Protein AF-A0A0G0M719-F1 (afdb_monomer_lite)

pLDDT: mean 84.38, std 12.13, range [46.16, 95.88]

Structure (mmCIF, N/CA/C/O backbone):
data_AF-A0A0G0M719-F1
#
_entry.id   AF-A0A0G0M719-F1
#
loop_
_atom_site.group_PDB
_atom_site.id
_atom_site.type_symbol
_atom_site.label_atom_id
_atom_site.label_alt_id
_atom_site.label_comp_id
_atom_site.label_asym_id
_atom_site.label_entity_id
_atom_site.label_seq_id
_atom_site.pdbx_PDB_ins_code
_atom_site.Cartn_x
_atom_site.Cartn_y
_atom_site.Cartn_z
_atom_site.occupancy
_atom_site.B_iso_or_equiv
_atom_site.auth_seq_id
_atom_site.auth_comp_id
_atom_site.auth_asym_id
_atom_site.auth_atom_id
_atom_site.pdbx_PDB_model_num
ATOM 1 N N . MET A 1 1 ? 8.840 26.240 80.094 1.00 48.44 1 MET A N 1
ATOM 2 C CA . MET A 1 1 ? 9.459 25.504 78.971 1.00 48.44 1 MET A CA 1
ATOM 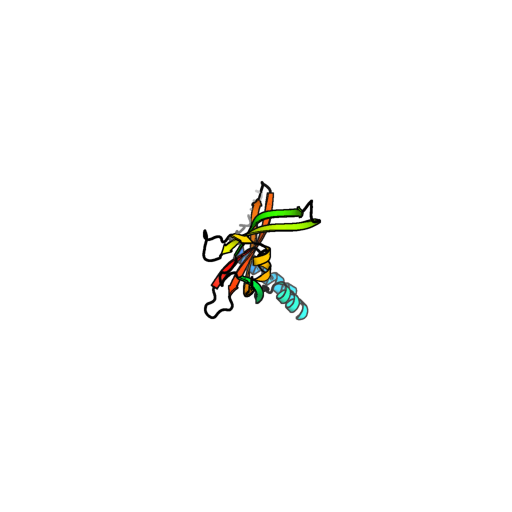3 C C . MET A 1 1 ? 8.501 25.608 77.794 1.00 48.44 1 MET A C 1
ATOM 5 O O . MET A 1 1 ? 7.319 25.432 78.047 1.00 48.44 1 MET A O 1
ATOM 9 N N . PRO A 1 2 ? 8.947 26.004 76.592 1.00 46.31 2 PRO A N 1
ATOM 10 C CA . PRO A 1 2 ? 8.056 26.205 75.451 1.00 46.31 2 PRO A CA 1
ATOM 11 C C . PRO A 1 2 ? 7.679 24.865 74.805 1.00 46.31 2 PRO A C 1
ATOM 13 O O . PRO A 1 2 ? 8.544 24.011 74.598 1.00 46.31 2 PRO A O 1
ATOM 16 N N . ASP A 1 3 ? 6.395 24.702 74.497 1.00 46.16 3 ASP A N 1
ATOM 17 C CA . ASP A 1 3 ? 5.857 23.537 73.799 1.00 46.16 3 ASP A CA 1
ATOM 18 C C . ASP A 1 3 ? 6.398 23.469 72.364 1.00 46.16 3 ASP A C 1
ATOM 20 O O . ASP A 1 3 ? 6.324 24.427 71.592 1.00 46.16 3 ASP A O 1
ATOM 24 N N . LYS A 1 4 ? 6.973 22.316 72.010 1.00 51.81 4 LYS A N 1
ATOM 25 C CA . LYS A 1 4 ? 7.427 22.004 70.652 1.00 51.81 4 LYS A CA 1
ATOM 26 C C . LYS A 1 4 ? 6.211 21.763 69.758 1.00 51.81 4 LYS A C 1
ATOM 28 O O . LYS A 1 4 ? 5.503 20.775 69.930 1.00 51.81 4 LYS A O 1
ATOM 33 N N . ILE A 1 5 ? 6.016 22.633 68.771 1.00 57.34 5 ILE A N 1
ATOM 34 C CA . ILE A 1 5 ? 5.105 22.402 67.647 1.00 57.34 5 ILE A CA 1
ATOM 35 C C . ILE A 1 5 ? 5.724 21.294 66.786 1.00 57.34 5 ILE A C 1
ATOM 37 O O . ILE A 1 5 ? 6.824 21.452 66.261 1.00 57.34 5 ILE A O 1
ATOM 41 N N . VAL A 1 6 ? 5.042 20.155 66.687 1.00 54.25 6 VAL A N 1
ATOM 42 C CA . VAL A 1 6 ? 5.416 19.061 65.785 1.00 54.25 6 VAL A CA 1
ATOM 43 C C . VAL A 1 6 ? 4.770 19.347 64.429 1.00 54.25 6 VAL A C 1
ATOM 45 O O . VAL A 1 6 ? 3.549 19.278 64.299 1.00 54.25 6 VAL A O 1
ATOM 48 N N . GLU A 1 7 ? 5.582 19.701 63.430 1.00 58.38 7 GLU A N 1
ATOM 49 C CA . GLU A 1 7 ? 5.158 19.776 62.028 1.00 58.38 7 GLU A CA 1
ATOM 50 C C . GLU A 1 7 ? 4.730 18.385 61.553 1.00 58.38 7 GLU A C 1
ATOM 52 O O . GLU A 1 7 ? 5.521 17.441 61.512 1.00 58.38 7 GLU A O 1
ATOM 57 N N . LYS A 1 8 ? 3.447 18.257 61.218 1.00 49.56 8 LYS A N 1
ATOM 58 C CA . LYS A 1 8 ? 2.862 17.042 60.665 1.00 49.56 8 LYS A CA 1
ATOM 59 C C . LYS A 1 8 ? 3.277 16.953 59.197 1.00 49.56 8 LYS A C 1
ATOM 61 O O . LYS A 1 8 ? 2.744 17.671 58.359 1.00 49.56 8 LYS A O 1
ATOM 66 N N . THR A 1 9 ? 4.268 16.122 58.902 1.00 56.16 9 THR A N 1
ATOM 67 C CA . THR A 1 9 ? 4.708 15.848 57.532 1.00 56.16 9 THR A CA 1
ATOM 68 C C . THR A 1 9 ? 3.588 15.087 56.819 1.00 56.16 9 THR A C 1
ATOM 70 O O . THR A 1 9 ? 3.215 13.997 57.247 1.00 56.16 9 THR A O 1
ATOM 73 N N . GLU A 1 10 ? 2.992 15.682 55.785 1.00 58.91 10 GLU A N 1
ATOM 74 C CA . GLU A 1 10 ? 2.005 15.005 54.940 1.00 58.91 10 GLU A CA 1
ATOM 75 C C . GLU A 1 10 ? 2.719 13.908 54.141 1.00 58.91 10 GLU A C 1
ATOM 77 O O . GLU A 1 10 ? 3.524 14.185 53.251 1.00 58.91 10 GLU A O 1
ATOM 82 N N . GLU A 1 11 ? 2.464 12.650 54.495 1.00 58.50 11 GLU A N 1
ATOM 83 C CA . GLU A 1 11 ? 2.908 11.493 53.725 1.00 58.50 11 GLU A CA 1
ATOM 84 C C . GLU A 1 11 ? 2.224 11.534 52.350 1.00 58.50 11 GLU A C 1
ATOM 86 O O . GLU A 1 11 ? 1.028 11.281 52.217 1.00 58.50 11 GLU A O 1
ATOM 91 N N . GLN A 1 12 ? 2.973 11.909 51.312 1.00 61.12 12 GLN A N 1
ATOM 92 C CA . GLN A 1 12 ? 2.484 11.868 49.938 1.00 61.12 12 GLN A CA 1
ATOM 93 C C . GLN A 1 12 ? 2.490 10.416 49.447 1.00 61.12 12 GLN A C 1
ATOM 95 O O . GLN A 1 12 ? 3.520 9.885 49.023 1.00 61.12 12 GLN A O 1
ATOM 100 N N . GLU A 1 13 ? 1.330 9.763 49.509 1.00 63.84 13 GLU A N 1
ATOM 101 C CA . GLU A 1 13 ? 1.111 8.455 48.892 1.00 63.84 13 GLU A CA 1
ATOM 102 C C . GLU A 1 13 ? 1.177 8.573 47.361 1.00 63.84 13 GLU A C 1
ATOM 104 O O . GLU A 1 13 ? 0.238 9.009 46.694 1.00 63.84 13 GLU A O 1
ATOM 109 N N . ASN A 1 14 ? 2.305 8.164 46.779 1.00 70.62 14 ASN A N 1
ATOM 110 C CA . ASN A 1 14 ? 2.472 8.105 45.330 1.00 70.62 14 ASN A CA 1
ATOM 111 C C . ASN A 1 14 ? 1.999 6.747 44.796 1.00 70.62 14 ASN A C 1
ATOM 113 O O . ASN A 1 14 ? 2.662 5.724 44.973 1.00 70.62 14 ASN A O 1
ATOM 117 N N . ILE A 1 15 ? 0.865 6.737 44.093 1.00 73.12 15 ILE A N 1
ATOM 118 C CA . ILE A 1 15 ? 0.350 5.539 43.420 1.00 73.12 15 ILE A CA 1
ATOM 119 C C . ILE A 1 15 ? 0.926 5.477 42.005 1.00 73.12 15 ILE A C 1
ATOM 121 O O . ILE A 1 15 ? 0.689 6.354 41.174 1.00 73.12 15 ILE A O 1
ATOM 125 N N . THR A 1 16 ? 1.664 4.408 41.703 1.00 78.25 16 THR A N 1
ATOM 126 C CA . THR A 1 16 ? 2.190 4.181 40.352 1.00 78.25 16 THR A CA 1
ATOM 127 C C . THR A 1 16 ? 1.119 3.513 39.492 1.00 78.25 16 THR A C 1
ATOM 129 O O . THR A 1 16 ? 0.717 2.380 39.748 1.00 78.25 16 THR A O 1
ATOM 132 N N . ILE A 1 17 ? 0.661 4.206 38.452 1.00 83.25 17 ILE A N 1
ATOM 133 C CA . ILE A 1 17 ? -0.323 3.701 37.487 1.00 83.25 17 ILE A CA 1
ATOM 134 C C . ILE A 1 17 ? 0.275 3.631 36.084 1.00 83.25 17 ILE A C 1
ATOM 136 O O . ILE A 1 17 ? 1.113 4.444 35.699 1.00 83.25 17 ILE A O 1
ATOM 140 N N . SER A 1 18 ? -0.175 2.655 35.290 1.00 85.62 18 SER A N 1
ATOM 141 C CA . SER A 1 18 ? 0.220 2.578 33.880 1.00 85.62 18 SER A CA 1
ATOM 142 C C . SER A 1 18 ? -0.324 3.781 33.106 1.00 85.62 18 SER A C 1
ATOM 144 O O . SER A 1 18 ? -1.483 4.166 33.278 1.00 85.62 18 SER A O 1
ATOM 146 N N . LYS A 1 19 ? 0.482 4.335 32.194 1.00 82.00 19 LYS A N 1
ATOM 147 C CA . LYS A 1 19 ? 0.079 5.456 31.329 1.00 82.00 19 LYS A CA 1
ATOM 148 C C . LYS A 1 19 ? -1.237 5.175 30.595 1.00 82.00 19 LYS A C 1
ATOM 150 O O . LYS A 1 19 ? -2.138 5.997 30.594 1.00 82.00 19 LYS A O 1
ATOM 155 N N . THR A 1 20 ? -1.411 3.953 30.096 1.00 79.12 20 THR A N 1
ATOM 156 C CA . THR A 1 20 ? -2.653 3.519 29.441 1.00 79.12 20 THR A CA 1
ATOM 157 C C . THR A 1 20 ? -3.878 3.537 30.354 1.00 79.12 20 THR A C 1
ATOM 159 O O . THR A 1 20 ? -4.993 3.734 29.874 1.00 79.12 20 THR A O 1
ATOM 162 N N . AL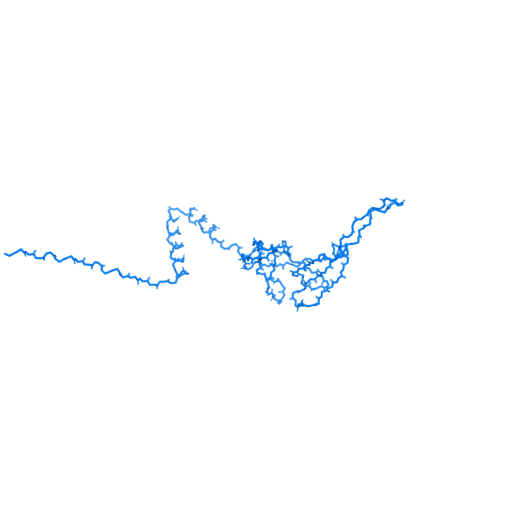A A 1 21 ? -3.709 3.271 31.653 1.00 81.19 21 ALA A N 1
ATOM 163 C CA . ALA A 1 21 ? -4.803 3.355 32.614 1.00 81.19 21 ALA A CA 1
ATOM 164 C C . ALA A 1 21 ? -5.135 4.817 32.926 1.00 81.19 21 ALA A C 1
ATOM 166 O O . ALA A 1 21 ? -6.314 5.165 32.958 1.00 81.19 21 ALA A O 1
ATOM 167 N N . LEU A 1 22 ? -4.114 5.666 33.069 1.00 85.81 22 LEU A N 1
ATOM 168 C CA . LEU A 1 22 ? -4.281 7.106 33.244 1.00 85.81 22 LEU A CA 1
ATOM 169 C C . LEU A 1 22 ? -5.003 7.740 32.047 1.00 85.81 22 LEU A C 1
ATOM 171 O O . LEU A 1 22 ? -6.019 8.399 32.239 1.00 85.81 22 LEU A O 1
ATOM 175 N N . ASP A 1 23 ? -4.569 7.452 30.819 1.00 82.50 23 ASP A N 1
ATOM 176 C CA . ASP A 1 23 ? -5.194 7.965 29.592 1.00 82.50 23 ASP A CA 1
ATOM 177 C C . ASP A 1 23 ? -6.676 7.557 29.499 1.00 82.50 23 ASP A C 1
ATOM 179 O O . ASP A 1 23 ? -7.532 8.344 29.100 1.00 82.50 23 ASP A O 1
ATOM 183 N N . LYS A 1 24 ? -7.019 6.331 29.925 1.00 85.12 24 LYS A N 1
ATOM 184 C CA . LYS A 1 24 ? -8.418 5.871 29.991 1.00 85.12 24 LYS A CA 1
ATOM 185 C C . LYS A 1 24 ? -9.239 6.622 31.037 1.00 85.12 24 LYS A C 1
ATOM 187 O O . LYS A 1 24 ? -10.435 6.811 30.827 1.00 85.12 24 LYS A O 1
ATOM 192 N N . ILE A 1 25 ? -8.642 6.971 32.175 1.00 85.88 25 ILE A N 1
ATOM 193 C CA . ILE A 1 25 ? -9.314 7.731 33.234 1.00 85.88 25 ILE A CA 1
ATOM 194 C C . ILE A 1 25 ? -9.554 9.164 32.758 1.00 85.88 25 ILE A C 1
ATOM 196 O O . ILE A 1 25 ? -10.684 9.636 32.849 1.00 85.88 25 ILE A O 1
ATOM 200 N N . LEU A 1 26 ? -8.542 9.802 32.168 1.00 87.31 26 LEU A N 1
ATOM 201 C CA . LEU A 1 26 ? -8.651 11.143 31.593 1.00 87.31 26 LEU A CA 1
ATOM 202 C C . LEU A 1 26 ? -9.744 11.202 30.521 1.00 87.31 26 LEU A C 1
ATOM 204 O O . LEU A 1 26 ? -10.653 12.018 30.625 1.00 87.31 26 LEU A O 1
ATOM 208 N N . LEU A 1 27 ? -9.757 10.251 29.582 1.00 84.44 27 LEU A N 1
ATOM 209 C CA . LEU A 1 27 ? -10.791 10.181 28.546 1.00 84.44 27 LEU A CA 1
ATOM 210 C C . LEU A 1 27 ? -12.213 10.051 29.131 1.00 84.44 27 LEU A C 1
ATOM 212 O O . LEU A 1 27 ? -13.174 10.593 28.588 1.00 84.44 27 LEU A O 1
ATOM 216 N N . LYS A 1 28 ? -12.376 9.312 30.239 1.00 85.12 28 LYS A N 1
ATOM 217 C CA . LYS A 1 28 ? -13.672 9.192 30.928 1.00 85.12 28 LYS A CA 1
ATOM 218 C C . LYS A 1 28 ? -14.095 10.508 31.578 1.00 85.12 28 LYS A C 1
ATOM 220 O O . LYS A 1 28 ? -15.281 10.821 31.529 1.00 85.12 28 LYS A O 1
ATOM 225 N N . ILE A 1 29 ? -13.155 11.244 32.170 1.00 85.44 29 ILE A N 1
ATOM 226 C CA . ILE A 1 29 ? -13.411 12.555 32.780 1.00 85.44 29 ILE A CA 1
ATOM 227 C C . ILE A 1 29 ? -13.829 13.553 31.697 1.00 85.44 29 ILE A C 1
ATOM 229 O O . ILE A 1 29 ? -14.907 14.125 31.803 1.00 85.44 29 ILE A O 1
ATOM 233 N N . GLU A 1 30 ? -13.079 13.654 30.599 1.00 83.31 30 GLU A N 1
ATOM 234 C CA . GLU A 1 30 ? -13.407 14.550 29.479 1.00 83.31 30 GLU A CA 1
ATOM 235 C C . GLU A 1 30 ? -14.790 14.250 28.873 1.00 83.31 30 GLU A C 1
ATOM 237 O O . GLU A 1 30 ? -15.557 15.155 28.526 1.00 83.31 30 GLU A O 1
ATOM 242 N N . ARG A 1 31 ? -15.147 12.961 28.771 1.00 82.38 31 ARG A N 1
ATOM 243 C CA . ARG A 1 31 ? -16.475 12.540 28.310 1.00 82.38 31 ARG A CA 1
ATOM 244 C C . ARG A 1 31 ? -17.582 12.981 29.267 1.00 82.38 31 ARG A C 1
ATOM 246 O O . ARG A 1 31 ? -18.649 13.379 28.806 1.00 82.38 31 ARG A O 1
ATOM 253 N N . LEU A 1 32 ? -17.348 12.877 30.576 1.00 82.12 32 LEU A N 1
ATOM 254 C CA . LEU A 1 32 ? -18.298 13.288 31.614 1.00 82.12 32 LEU A CA 1
ATOM 255 C C . LEU A 1 32 ? -18.460 14.810 31.662 1.00 82.12 32 LEU A C 1
ATOM 257 O O . LEU A 1 32 ? -19.584 15.289 31.766 1.00 82.12 32 LEU A O 1
ATOM 261 N N . GLU A 1 33 ? -17.378 15.567 31.506 1.00 80.38 33 GLU A N 1
ATOM 262 C CA . GLU A 1 33 ? -17.427 17.029 31.376 1.00 80.38 33 GLU A CA 1
ATOM 263 C C . GLU A 1 33 ? -18.213 17.451 30.128 1.00 80.38 33 GLU A C 1
ATOM 265 O O . GLU A 1 33 ? -19.036 18.367 30.165 1.00 80.38 33 GLU A O 1
ATOM 270 N N . SER A 1 34 ? -18.043 16.710 29.031 1.00 75.94 34 SER A N 1
ATOM 271 C CA . SER A 1 34 ? -18.796 16.915 27.789 1.00 75.94 34 SER A CA 1
ATOM 272 C C . SER A 1 34 ? -20.271 16.497 27.885 1.00 75.94 34 SER A C 1
ATOM 274 O O . SER A 1 34 ? -21.054 16.807 26.985 1.00 75.94 34 SER A O 1
ATOM 276 N N . ALA A 1 35 ? -20.690 15.820 28.961 1.00 77.06 35 ALA A N 1
ATOM 277 C CA . ALA A 1 35 ? -22.064 15.352 29.154 1.00 77.06 35 ALA A CA 1
ATOM 278 C C . ALA A 1 35 ? -23.051 16.461 29.566 1.00 77.06 35 ALA A C 1
ATOM 280 O O . ALA A 1 35 ? -24.223 16.171 29.806 1.00 77.06 35 ALA A O 1
ATOM 281 N N . ALA A 1 36 ? -22.613 17.726 29.605 1.00 75.19 36 ALA A N 1
ATOM 282 C CA . ALA A 1 36 ? -23.461 18.884 29.891 1.00 75.19 36 ALA A CA 1
ATOM 283 C C . ALA A 1 36 ? -24.684 18.997 28.952 1.00 75.19 36 ALA A C 1
ATOM 285 O O . ALA A 1 36 ? -25.720 19.527 29.350 1.00 75.19 36 ALA A O 1
ATOM 286 N N . SER A 1 37 ? -24.608 18.464 27.723 1.00 77.56 37 SER A N 1
ATOM 287 C CA . SER A 1 37 ? -25.769 18.296 26.839 1.00 77.56 37 SER A CA 1
ATOM 288 C C . SER A 1 37 ? -25.669 17.024 25.987 1.00 77.56 37 SER A C 1
ATOM 290 O O . SER A 1 37 ? -24.577 16.548 25.671 1.00 77.56 37 SER A O 1
ATOM 292 N N . LYS A 1 38 ? -26.820 16.466 25.569 1.00 76.62 38 LYS A N 1
ATOM 293 C CA . LYS A 1 38 ? -26.866 15.288 24.673 1.00 76.62 38 LYS A CA 1
ATOM 294 C C . LYS A 1 38 ? -26.144 15.539 23.344 1.00 76.62 38 LYS A C 1
ATOM 296 O O . LYS A 1 38 ? -25.532 14.625 22.797 1.00 76.62 38 LYS A O 1
ATOM 301 N N . GLU A 1 39 ? -26.201 16.768 22.837 1.00 78.19 39 GLU A N 1
ATOM 302 C CA . GLU A 1 39 ? -25.509 17.178 21.611 1.00 78.19 39 GLU A CA 1
ATOM 303 C C . GLU A 1 39 ? -23.991 17.252 21.805 1.00 78.19 39 GLU A C 1
ATOM 305 O O . GLU A 1 39 ? -23.242 16.757 20.962 1.00 78.19 39 GLU A O 1
ATOM 310 N N . ALA A 1 40 ? -23.527 17.809 22.929 1.00 78.44 40 ALA A N 1
ATOM 311 C CA . ALA A 1 40 ? -22.108 17.871 23.270 1.00 78.44 40 ALA A CA 1
ATOM 312 C C . ALA A 1 40 ? -21.514 16.468 23.459 1.00 78.44 40 ALA A C 1
ATOM 314 O O . ALA A 1 40 ? -20.458 16.174 22.897 1.00 78.44 40 ALA A O 1
ATOM 315 N N . LEU A 1 41 ? -22.242 15.570 24.131 1.00 81.69 41 LEU A N 1
ATOM 316 C CA . LEU A 1 41 ? -21.856 14.168 24.278 1.00 81.69 41 LEU A CA 1
ATOM 317 C C . LEU A 1 41 ? -21.789 13.456 22.919 1.00 81.69 41 LEU A C 1
ATOM 319 O O . LEU A 1 41 ? -20.816 12.768 22.627 1.00 81.69 41 LEU A O 1
ATOM 323 N N . GLY A 1 42 ? -22.783 13.670 22.051 1.00 79.38 42 GLY A N 1
ATOM 324 C CA . GLY A 1 42 ? -22.782 13.120 20.695 1.00 79.38 42 GLY A CA 1
ATOM 325 C C . GLY A 1 42 ? -21.616 13.632 19.842 1.00 79.38 42 GLY A C 1
ATOM 326 O O . GLY A 1 42 ? -21.029 12.871 19.075 1.00 79.38 42 GLY A O 1
ATOM 327 N N . ASN A 1 43 ? -21.237 14.903 19.990 1.00 81.25 43 ASN A N 1
ATOM 328 C CA . ASN A 1 43 ? -20.085 15.486 19.302 1.00 81.25 43 ASN A CA 1
ATOM 329 C C . ASN A 1 43 ? -18.750 14.977 19.860 1.00 81.25 43 ASN A C 1
ATOM 331 O O . ASN A 1 43 ? -17.837 14.705 19.079 1.00 81.25 43 ASN A O 1
ATOM 335 N N . PHE A 1 44 ? -18.638 14.814 21.179 1.00 82.56 44 PHE A N 1
ATOM 336 C CA . PHE A 1 44 ? -17.477 14.205 21.824 1.00 82.56 44 PHE A CA 1
ATOM 337 C C . PHE A 1 44 ? -17.300 12.756 21.364 1.00 82.56 44 PHE A C 1
ATOM 339 O O . PHE A 1 44 ? -16.221 12.383 20.902 1.00 82.56 44 PHE A O 1
ATOM 346 N N . ASP A 1 45 ? -18.371 11.961 21.403 1.00 80.12 45 ASP A N 1
ATOM 347 C CA . ASP A 1 45 ? -18.351 10.562 20.981 1.00 80.12 45 ASP A CA 1
ATOM 348 C C . ASP A 1 45 ? -18.037 10.442 19.478 1.00 80.12 45 ASP A C 1
ATOM 350 O O . ASP A 1 45 ? -17.265 9.570 19.099 1.00 80.12 45 ASP A O 1
ATOM 354 N N . LYS A 1 46 ? -18.527 11.351 18.616 1.00 77.12 46 LYS A N 1
ATOM 355 C CA . LYS A 1 46 ? -18.158 11.405 17.184 1.00 77.12 46 LYS A CA 1
ATOM 356 C C . LYS A 1 46 ? -16.695 11.780 16.941 1.00 77.12 46 LYS A C 1
ATOM 358 O O . LYS A 1 46 ? -16.072 11.225 16.038 1.00 77.12 46 LYS A O 1
ATOM 363 N N . LYS A 1 47 ? -16.144 12.733 17.700 1.00 75.69 47 LYS A N 1
ATOM 364 C CA . LYS A 1 47 ? -14.733 13.151 17.580 1.00 75.69 47 LYS A CA 1
ATOM 365 C C . LYS A 1 47 ? -13.776 12.061 18.057 1.00 75.69 47 LYS A C 1
ATOM 367 O O . LYS A 1 47 ? -12.723 11.877 17.455 1.00 75.69 47 LYS A O 1
ATOM 372 N N . ASN A 1 48 ? -14.169 11.332 19.098 1.00 73.69 48 ASN A N 1
ATOM 373 C CA . ASN A 1 48 ? -13.383 10.259 19.701 1.00 73.69 48 ASN A CA 1
ATOM 374 C C . ASN A 1 48 ? -13.732 8.868 19.154 1.00 73.69 48 ASN A C 1
ATOM 376 O O . ASN A 1 48 ? -13.088 7.878 19.512 1.00 73.69 48 ASN A O 1
ATOM 380 N N . GLN A 1 49 ? -14.722 8.771 18.260 1.00 69.56 49 GLN A N 1
ATOM 381 C CA . GLN A 1 49 ? -14.996 7.544 17.535 1.00 69.56 49 GLN A CA 1
ATOM 382 C C . GLN A 1 49 ? -13.800 7.257 16.643 1.00 69.56 49 GLN A C 1
ATOM 384 O O . GLN A 1 49 ? -13.519 7.945 15.660 1.00 69.56 49 GLN A O 1
ATOM 389 N N . LYS A 1 50 ? -13.096 6.190 16.998 1.00 63.09 50 LYS A N 1
ATOM 390 C CA . LYS A 1 50 ? -12.146 5.527 16.125 1.00 63.09 50 LYS A CA 1
ATOM 391 C C . LYS A 1 50 ? -12.829 5.280 14.775 1.00 63.09 50 LYS A C 1
ATOM 393 O O . LYS A 1 50 ? -13.725 4.444 14.686 1.00 63.09 50 LYS A O 1
ATOM 398 N N . LYS A 1 51 ? -12.435 6.035 13.743 1.00 56.09 51 LYS A N 1
ATOM 399 C CA . LYS A 1 51 ? -12.943 5.926 12.364 1.00 56.09 51 LYS A CA 1
ATOM 400 C C . LYS A 1 51 ? -12.436 4.635 11.709 1.00 56.09 51 LYS A C 1
ATOM 402 O O . LYS A 1 51 ? -11.726 4.680 10.710 1.00 56.09 51 LYS A O 1
ATOM 407 N N . PHE A 1 52 ? -12.746 3.484 12.293 1.00 57.25 52 PHE A N 1
ATOM 408 C CA . PHE A 1 52 ? -12.428 2.187 11.713 1.00 57.25 52 PHE A CA 1
ATOM 409 C C . PHE A 1 52 ? -13.599 1.723 10.857 1.00 57.25 52 PHE A C 1
ATOM 411 O O . PHE A 1 52 ? -14.756 1.879 11.239 1.00 57.25 52 PHE A O 1
ATOM 418 N N . GLY A 1 53 ? -13.284 1.216 9.666 1.00 58.38 53 GLY A N 1
ATOM 419 C CA . GLY A 1 53 ? -14.272 0.957 8.617 1.00 58.38 53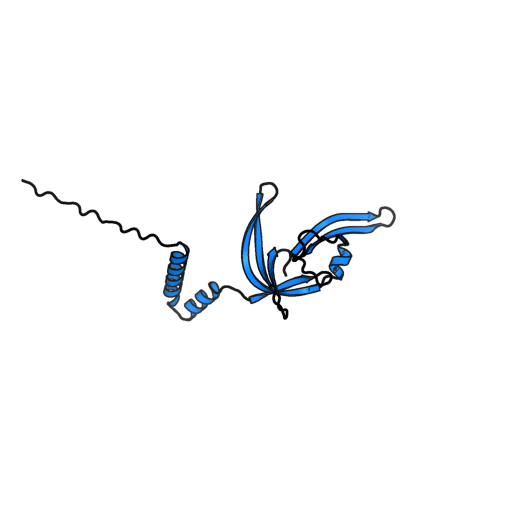 GLY A CA 1
ATOM 420 C C . GLY A 1 53 ? -14.215 1.925 7.433 1.00 58.38 53 GLY A C 1
ATOM 421 O O . GLY A 1 53 ? -15.104 1.884 6.586 1.00 58.38 53 GLY A O 1
ATOM 422 N N . LYS A 1 54 ? -13.173 2.766 7.319 1.00 74.94 54 LYS A N 1
ATOM 423 C CA . LYS A 1 54 ? -12.866 3.394 6.027 1.00 74.94 54 LYS A CA 1
ATOM 424 C C . LYS A 1 54 ? -12.593 2.276 5.018 1.00 74.94 54 LYS A C 1
ATOM 426 O O . LYS A 1 54 ? -11.719 1.432 5.233 1.00 74.94 54 LYS A O 1
ATOM 431 N N . ASN A 1 55 ? -13.395 2.253 3.961 1.00 87.12 55 ASN A N 1
ATOM 432 C CA . ASN A 1 55 ? -13.132 1.419 2.801 1.00 87.12 55 ASN A CA 1
ATOM 433 C C . ASN A 1 55 ? -11.999 2.069 2.019 1.00 87.12 55 ASN A C 1
ATOM 435 O O . ASN A 1 55 ? -12.044 3.272 1.778 1.00 87.12 55 ASN A O 1
ATOM 439 N N . ALA A 1 56 ? -11.019 1.265 1.647 1.00 91.44 56 ALA A N 1
ATOM 440 C CA . ALA A 1 56 ? -9.904 1.678 0.818 1.00 91.44 56 ALA A CA 1
ATOM 441 C C . ALA A 1 56 ? -9.664 0.614 -0.255 1.00 91.44 56 ALA A C 1
ATOM 443 O O . ALA A 1 56 ? -10.358 -0.411 -0.294 1.00 91.44 56 ALA A O 1
ATOM 444 N N . ARG A 1 57 ? -8.714 0.852 -1.150 1.00 93.56 57 ARG A N 1
ATOM 445 C CA . ARG A 1 57 ? -8.353 -0.066 -2.223 1.00 93.56 57 ARG A CA 1
ATOM 446 C C . ARG A 1 57 ? -6.842 -0.218 -2.304 1.00 93.56 57 ARG A C 1
ATOM 448 O O . ARG A 1 57 ? -6.114 0.767 -2.244 1.00 93.56 57 ARG A O 1
ATOM 455 N N . VAL A 1 58 ? -6.391 -1.452 -2.484 1.00 94.69 58 VAL A N 1
ATOM 456 C CA . VAL A 1 58 ? -4.991 -1.784 -2.789 1.00 94.69 58 VAL A CA 1
ATOM 457 C C . VAL A 1 58 ? -4.897 -2.272 -4.226 1.00 94.69 58 VAL A C 1
ATOM 459 O O . VAL A 1 58 ? -5.883 -2.772 -4.766 1.00 94.69 58 VAL A O 1
ATOM 462 N N . ASN A 1 59 ? -3.739 -2.123 -4.859 1.00 94.81 59 ASN A N 1
ATOM 463 C CA . ASN A 1 59 ? -3.550 -2.568 -6.236 1.00 94.81 59 ASN A CA 1
ATOM 464 C C . ASN A 1 59 ? -3.067 -4.022 -6.296 1.00 94.81 59 ASN A C 1
ATOM 466 O O . ASN A 1 59 ? -2.318 -4.482 -5.435 1.00 94.81 59 ASN A O 1
ATOM 470 N N . LEU A 1 60 ? -3.503 -4.717 -7.340 1.00 93.62 60 LEU A N 1
ATOM 471 C CA . LEU A 1 60 ? -3.152 -6.082 -7.688 1.00 93.62 60 LEU A CA 1
ATOM 472 C C . LEU A 1 60 ? -2.445 -6.104 -9.048 1.00 93.62 60 LEU A C 1
ATOM 474 O O . LEU A 1 60 ? -2.809 -5.353 -9.962 1.00 93.62 60 LEU A O 1
ATOM 478 N N . TRP A 1 61 ? -1.469 -6.996 -9.180 1.00 93.75 61 TRP A N 1
ATOM 479 C CA . TRP A 1 61 ? -0.820 -7.356 -10.440 1.00 93.75 61 TRP A CA 1
ATOM 480 C C . TRP A 1 61 ? -0.807 -8.874 -10.550 1.00 93.75 61 TRP A C 1
ATOM 482 O O . TRP A 1 61 ? -0.276 -9.522 -9.655 1.00 93.75 61 TRP A O 1
ATOM 492 N N . ASP A 1 62 ? -1.433 -9.426 -11.591 1.00 91.19 62 ASP A N 1
ATOM 493 C CA . ASP A 1 62 ? -1.585 -10.878 -11.769 1.00 91.19 62 ASP A CA 1
ATOM 494 C C . ASP A 1 62 ? -2.023 -11.587 -10.463 1.00 91.19 62 ASP A C 1
ATOM 496 O O . ASP A 1 62 ? -1.395 -12.528 -9.988 1.00 91.19 62 ASP A O 1
ATOM 500 N N . ASP A 1 63 ? -3.086 -11.053 -9.844 1.00 90.94 63 ASP A N 1
ATOM 501 C CA . ASP A 1 63 ? -3.690 -11.490 -8.572 1.00 90.94 63 ASP A CA 1
ATOM 502 C C . ASP A 1 63 ? -2.794 -11.382 -7.318 1.00 90.94 63 ASP A C 1
ATOM 504 O O . ASP A 1 63 ? -3.210 -11.739 -6.213 1.00 90.94 63 ASP A O 1
ATOM 508 N N . LYS A 1 64 ? -1.588 -10.812 -7.437 1.00 91.88 64 LYS A N 1
ATOM 509 C CA . LYS A 1 64 ? -0.686 -10.539 -6.309 1.00 91.88 64 LYS A CA 1
ATOM 510 C C . LYS A 1 64 ? -0.909 -9.140 -5.736 1.00 91.88 64 LYS A C 1
ATOM 512 O O . LYS A 1 64 ? -0.955 -8.152 -6.469 1.00 91.88 64 LYS A O 1
ATOM 517 N N . ILE A 1 65 ? -0.992 -9.037 -4.406 1.00 93.19 65 ILE A N 1
ATOM 518 C CA . ILE A 1 65 ? -1.140 -7.757 -3.694 1.00 93.19 65 ILE A CA 1
ATOM 519 C C . ILE A 1 65 ? 0.158 -6.963 -3.749 1.00 93.19 65 ILE A C 1
ATOM 521 O O . ILE A 1 65 ? 1.185 -7.413 -3.243 1.00 93.19 65 ILE A O 1
ATOM 525 N N . ILE A 1 66 ? 0.087 -5.755 -4.305 1.00 93.56 66 ILE A N 1
ATOM 526 C CA . ILE A 1 66 ? 1.205 -4.819 -4.378 1.00 93.56 66 ILE A CA 1
ATOM 527 C C . ILE A 1 66 ? 1.284 -4.043 -3.064 1.00 93.56 66 ILE A C 1
ATOM 529 O O . ILE A 1 66 ? 0.377 -3.282 -2.726 1.00 93.56 66 ILE A O 1
ATOM 533 N N . VAL A 1 67 ? 2.392 -4.202 -2.343 1.00 92.81 67 VAL A N 1
ATOM 534 C CA . VAL A 1 67 ? 2.684 -3.463 -1.098 1.00 92.81 67 VAL A CA 1
ATOM 535 C C . VAL A 1 67 ? 3.671 -2.319 -1.311 1.00 92.81 67 VAL A C 1
ATOM 537 O O . VAL A 1 67 ? 3.857 -1.486 -0.427 1.00 92.81 67 VAL A O 1
ATOM 540 N N . GLY A 1 68 ? 4.289 -2.257 -2.491 1.00 91.38 68 GLY A N 1
ATOM 541 C CA . GLY A 1 68 ? 5.135 -1.150 -2.901 1.00 91.38 68 GLY A CA 1
ATOM 542 C C . GLY A 1 68 ? 5.632 -1.281 -4.333 1.00 91.38 68 GLY A C 1
ATOM 543 O O . GLY A 1 68 ? 5.472 -2.317 -4.973 1.00 91.38 68 GLY A O 1
ATOM 544 N N . TRP A 1 69 ? 6.243 -0.217 -4.842 1.00 92.44 69 TRP A N 1
ATOM 545 C CA . TRP A 1 69 ? 6.979 -0.239 -6.102 1.00 92.44 69 TRP A CA 1
ATOM 546 C C . TRP A 1 69 ? 8.057 0.845 -6.111 1.00 92.44 69 TRP A C 1
ATOM 548 O O . TRP A 1 69 ? 8.004 1.800 -5.332 1.00 92.44 69 TRP A O 1
ATOM 558 N N . ARG A 1 70 ? 9.047 0.699 -6.993 1.00 90.94 70 ARG A N 1
ATOM 559 C CA . ARG A 1 70 ? 10.083 1.714 -7.235 1.00 90.94 70 ARG A CA 1
ATOM 560 C C . ARG A 1 70 ? 10.386 1.848 -8.719 1.00 90.94 70 ARG A C 1
ATOM 562 O O . ARG A 1 70 ? 10.377 0.845 -9.427 1.00 90.94 70 ARG A O 1
ATOM 569 N N . LEU A 1 71 ? 10.698 3.058 -9.176 1.00 92.31 71 LEU A N 1
ATOM 570 C CA . LEU A 1 71 ? 11.249 3.273 -10.517 1.00 92.31 71 LEU A CA 1
ATOM 571 C C . LEU A 1 71 ? 12.651 2.661 -10.589 1.00 92.31 71 LEU A C 1
ATOM 573 O O . LEU A 1 71 ? 13.499 2.941 -9.742 1.00 92.31 71 LEU A O 1
ATOM 577 N N . THR A 1 72 ? 12.885 1.809 -11.584 1.00 94.00 72 THR A N 1
ATOM 578 C CA . THR A 1 72 ? 14.218 1.285 -11.927 1.00 94.00 72 THR A CA 1
ATOM 579 C C . THR A 1 72 ? 14.826 2.035 -13.100 1.00 94.00 72 THR A C 1
ATOM 581 O O . THR A 1 72 ? 16.046 2.148 -13.196 1.00 94.00 72 THR A O 1
ATOM 584 N N . LYS A 1 73 ? 13.977 2.571 -13.977 1.00 94.44 73 LYS A N 1
ATOM 585 C CA . LYS A 1 73 ? 14.375 3.353 -15.138 1.00 94.44 73 LYS A CA 1
ATOM 586 C C . LYS A 1 73 ? 13.370 4.470 -15.353 1.00 94.44 73 LYS A C 1
ATOM 588 O O . LYS A 1 73 ? 12.169 4.219 -15.294 1.00 94.44 73 LYS A O 1
ATOM 593 N N . ASP A 1 74 ? 13.871 5.671 -15.607 1.00 95.44 74 ASP A N 1
ATOM 594 C CA . ASP A 1 74 ? 13.050 6.854 -15.844 1.00 95.44 74 ASP A CA 1
ATOM 595 C C . ASP A 1 74 ? 13.666 7.700 -16.961 1.00 95.44 74 ASP A C 1
ATOM 597 O O . ASP A 1 74 ? 14.370 8.679 -16.718 1.00 95.44 74 ASP A O 1
ATOM 601 N N . ILE A 1 75 ? 13.498 7.245 -18.205 1.00 93.06 75 ILE A N 1
ATOM 602 C CA . ILE A 1 75 ? 13.954 7.984 -19.383 1.00 93.06 75 ILE A CA 1
ATOM 603 C C . ILE A 1 75 ? 12.733 8.539 -20.102 1.00 93.06 75 ILE A C 1
ATOM 605 O O . ILE A 1 75 ? 11.894 7.781 -20.587 1.00 93.06 75 ILE A O 1
ATOM 609 N N . VAL A 1 76 ? 12.678 9.863 -20.211 1.00 92.50 76 VAL A N 1
ATOM 610 C CA . VAL A 1 76 ? 11.684 10.582 -21.007 1.00 92.50 76 VAL A CA 1
ATOM 611 C C . VAL A 1 76 ? 12.429 11.561 -21.900 1.00 92.50 76 VAL A C 1
ATOM 613 O O . VAL A 1 76 ? 12.978 12.558 -21.434 1.00 92.50 76 VAL A O 1
ATOM 616 N N . GLU A 1 77 ? 12.481 11.263 -23.193 1.00 94.50 77 GLU A N 1
ATOM 617 C CA . GLU A 1 77 ? 13.218 12.068 -24.163 1.00 94.50 77 GLU A CA 1
ATOM 618 C C . GLU A 1 77 ? 12.408 12.295 -25.434 1.00 94.50 77 GLU A C 1
ATOM 620 O O . GLU A 1 77 ? 11.577 11.481 -25.835 1.00 94.50 77 GLU A O 1
ATOM 625 N N . LYS A 1 78 ? 12.656 13.420 -26.100 1.00 94.88 78 LYS A N 1
ATOM 626 C CA . LYS A 1 78 ? 12.065 13.711 -27.402 1.00 94.88 78 LYS A CA 1
ATOM 627 C C . LYS A 1 78 ? 13.054 13.294 -28.480 1.00 94.88 78 LYS A C 1
ATOM 629 O O . LYS A 1 78 ? 14.162 13.822 -28.536 1.00 94.88 78 LYS A O 1
ATOM 634 N N . ALA A 1 79 ? 12.659 12.357 -29.336 1.00 91.50 79 ALA A N 1
ATOM 635 C CA . ALA A 1 79 ? 13.517 11.866 -30.403 1.00 91.50 79 ALA A CA 1
ATOM 636 C C . ALA A 1 79 ? 13.932 13.032 -31.327 1.00 91.50 79 ALA A C 1
ATOM 638 O O . ALA A 1 79 ? 13.057 13.713 -31.870 1.00 91.50 79 ALA A O 1
ATOM 639 N N . PRO A 1 80 ? 15.237 13.272 -31.548 1.00 91.12 80 PRO A N 1
ATOM 640 C CA . PRO A 1 80 ? 15.712 14.481 -32.227 1.00 91.12 80 PRO A CA 1
ATOM 641 C C . PRO A 1 80 ? 15.330 14.540 -33.712 1.00 91.12 80 PRO A C 1
ATOM 643 O O . PRO A 1 80 ? 15.171 15.626 -34.257 1.00 91.12 80 PRO A O 1
ATOM 646 N N . LEU A 1 81 ? 15.152 13.385 -34.364 1.00 92.62 81 LEU A N 1
ATOM 647 C CA . LEU A 1 81 ? 14.819 13.303 -35.793 1.00 92.62 81 LEU A CA 1
ATOM 648 C C . LEU A 1 81 ? 13.312 13.346 -36.073 1.00 92.62 81 LEU A C 1
ATOM 650 O O . LEU A 1 81 ? 12.895 13.883 -37.093 1.00 92.62 81 LEU A O 1
ATOM 654 N N . THR A 1 82 ? 12.491 12.769 -35.193 1.00 94.25 82 THR A N 1
ATOM 655 C CA . THR A 1 82 ? 11.039 12.628 -35.413 1.00 94.25 82 THR A CA 1
ATOM 656 C C . THR A 1 82 ? 10.206 13.566 -34.545 1.00 94.25 82 THR A C 1
ATOM 658 O O . THR A 1 82 ? 9.021 13.750 -34.805 1.00 94.25 82 THR A O 1
ATOM 661 N N . GLY A 1 83 ? 10.789 14.143 -33.491 1.00 93.69 83 GLY A N 1
ATOM 662 C CA . GLY A 1 83 ? 10.077 14.954 -32.507 1.00 93.69 83 GLY A CA 1
ATOM 663 C C . GLY A 1 83 ? 9.087 14.167 -31.639 1.00 93.69 83 GLY A C 1
ATOM 664 O O . GLY A 1 83 ? 8.335 14.781 -30.885 1.00 93.69 83 GLY A O 1
ATOM 665 N N . VAL A 1 84 ? 9.063 12.836 -31.731 1.00 93.00 84 VAL A N 1
ATOM 666 C CA . VAL A 1 84 ? 8.161 11.977 -30.953 1.00 93.00 84 VAL A CA 1
ATOM 667 C C . VAL A 1 84 ? 8.711 11.803 -29.538 1.00 93.00 84 VAL A C 1
ATOM 669 O O . VAL A 1 84 ? 9.913 11.607 -29.360 1.00 93.00 84 VAL A O 1
ATOM 672 N N . TRP A 1 85 ? 7.840 11.873 -28.532 1.00 91.38 85 TRP A N 1
ATOM 673 C CA . TRP A 1 85 ? 8.203 11.547 -27.153 1.00 91.38 85 TRP A CA 1
ATOM 674 C C . TRP A 1 85 ? 8.424 10.044 -27.004 1.00 91.38 85 TRP A C 1
ATOM 676 O O . TRP A 1 85 ? 7.590 9.237 -27.415 1.00 91.38 85 TRP A O 1
ATOM 686 N N . ARG A 1 86 ? 9.560 9.681 -26.418 1.00 88.81 86 ARG A N 1
ATOM 687 C CA . ARG A 1 86 ? 9.919 8.321 -26.052 1.00 88.81 86 ARG A CA 1
ATOM 688 C C . ARG A 1 86 ? 9.998 8.245 -24.536 1.00 88.81 86 ARG A C 1
ATOM 690 O O . ARG A 1 86 ? 10.839 8.893 -23.919 1.00 88.81 86 ARG A O 1
ATOM 697 N N . GLU A 1 87 ? 9.131 7.419 -23.975 1.00 91.38 87 GLU A N 1
ATOM 698 C CA . GLU A 1 87 ? 9.110 7.091 -22.555 1.00 91.38 87 GLU A CA 1
ATOM 699 C C . GLU A 1 87 ? 9.599 5.650 -22.401 1.00 91.38 87 GLU A C 1
ATOM 701 O O . GLU A 1 87 ? 8.995 4.714 -22.922 1.00 91.38 87 GLU A O 1
ATOM 706 N N . ASP A 1 88 ? 10.729 5.474 -21.725 1.00 92.44 88 ASP A N 1
ATOM 707 C CA . ASP A 1 88 ? 11.274 4.176 -21.331 1.00 92.44 88 ASP A CA 1
ATOM 708 C C . ASP A 1 88 ? 11.383 4.173 -19.808 1.00 92.44 88 ASP A C 1
ATOM 710 O O . ASP A 1 88 ? 12.439 4.410 -19.210 1.00 92.44 88 ASP A O 1
ATOM 714 N N . GLN A 1 89 ? 10.215 3.993 -19.196 1.00 95.81 89 GLN A N 1
ATOM 715 C CA . GLN A 1 89 ? 10.035 3.960 -17.756 1.00 95.81 89 GLN A CA 1
ATOM 716 C C . GLN A 1 89 ? 9.747 2.533 -17.307 1.00 95.81 89 GLN A C 1
ATOM 718 O O . GLN A 1 89 ? 8.828 1.873 -17.805 1.00 95.81 89 GLN A O 1
ATOM 723 N N . ARG A 1 90 ? 10.517 2.062 -16.328 1.00 95.88 90 ARG A N 1
ATOM 724 C CA . ARG A 1 90 ? 10.358 0.735 -15.734 1.00 95.88 90 ARG A CA 1
ATOM 725 C C . ARG A 1 90 ? 10.192 0.851 -14.237 1.00 95.88 90 ARG A C 1
ATOM 727 O O . ARG A 1 90 ? 10.852 1.663 -13.585 1.00 95.88 90 ARG A O 1
ATOM 734 N N . ILE A 1 91 ? 9.307 0.023 -13.704 1.00 94.69 91 ILE A N 1
ATOM 735 C CA . ILE A 1 91 ? 9.075 -0.099 -12.275 1.00 94.69 91 ILE A CA 1
ATOM 736 C C . ILE A 1 91 ? 9.344 -1.522 -11.830 1.00 94.69 91 ILE A C 1
ATOM 738 O O . ILE A 1 91 ? 9.135 -2.476 -12.572 1.00 94.69 91 ILE A O 1
ATOM 742 N N . ARG A 1 92 ? 9.763 -1.646 -10.579 1.00 94.38 92 ARG A N 1
ATOM 743 C CA . ARG A 1 92 ? 9.874 -2.912 -9.878 1.00 94.38 92 ARG A CA 1
ATOM 744 C C . ARG A 1 92 ? 8.801 -2.978 -8.806 1.00 94.38 92 ARG A C 1
ATOM 746 O O . ARG A 1 92 ? 8.789 -2.117 -7.924 1.00 94.38 92 ARG A O 1
ATOM 753 N N . LEU A 1 93 ? 7.915 -3.962 -8.909 1.00 93.25 93 LEU A N 1
ATOM 754 C CA . LEU A 1 93 ? 6.838 -4.195 -7.949 1.00 93.25 93 LEU A CA 1
ATOM 755 C C . LEU A 1 93 ? 7.340 -5.009 -6.749 1.00 93.25 93 LEU A C 1
ATOM 757 O O . LEU A 1 93 ? 8.213 -5.862 -6.897 1.00 93.25 93 LEU A O 1
ATOM 761 N N . CYS A 1 94 ? 6.778 -4.737 -5.572 1.00 91.88 94 CYS A N 1
ATOM 762 C CA . CYS A 1 94 ? 6.969 -5.514 -4.350 1.00 91.88 94 CYS A CA 1
ATOM 763 C C . CYS A 1 94 ? 5.620 -6.109 -3.933 1.00 91.88 94 CYS A C 1
ATOM 765 O O . CYS A 1 94 ? 4.651 -5.360 -3.750 1.00 91.88 94 CYS A O 1
ATOM 767 N N . PHE A 1 95 ? 5.565 -7.427 -3.755 1.00 93.38 95 PHE A N 1
ATOM 768 C CA . PHE A 1 95 ? 4.338 -8.144 -3.409 1.00 93.38 95 PHE A CA 1
ATOM 769 C C . PHE A 1 95 ? 4.274 -8.504 -1.921 1.00 93.38 95 PHE A C 1
ATOM 771 O O . PHE A 1 95 ? 5.296 -8.594 -1.248 1.00 93.38 95 PHE A O 1
ATOM 778 N N . LEU A 1 96 ? 3.061 -8.681 -1.388 1.00 90.12 96 LEU A N 1
ATOM 779 C CA . LEU A 1 96 ? 2.836 -8.948 0.040 1.00 90.12 96 LEU A CA 1
ATOM 780 C C . LEU A 1 96 ? 3.528 -10.228 0.534 1.00 90.12 96 LEU A C 1
ATOM 782 O O . LEU A 1 96 ? 4.187 -10.217 1.573 1.00 90.12 96 LEU A O 1
ATOM 786 N N . ASP A 1 97 ? 3.349 -11.323 -0.203 1.00 86.25 97 ASP A N 1
ATOM 787 C CA . ASP A 1 97 ? 3.791 -12.659 0.210 1.00 86.25 97 ASP A CA 1
ATOM 788 C C . ASP A 1 97 ? 5.248 -12.947 -0.203 1.00 86.25 97 ASP A C 1
ATOM 790 O O . ASP A 1 97 ? 5.852 -13.923 0.242 1.00 86.25 97 ASP A O 1
ATOM 794 N N . GLU A 1 98 ? 5.844 -12.076 -1.019 1.00 80.12 98 GLU A N 1
ATOM 795 C CA . GLU A 1 98 ? 7.153 -12.281 -1.628 1.00 80.12 98 GLU A CA 1
ATOM 796 C C . GLU A 1 98 ? 8.095 -11.138 -1.248 1.00 80.12 98 GLU A C 1
ATOM 798 O O . GLU A 1 98 ? 8.024 -10.026 -1.767 1.00 80.12 98 GLU A O 1
ATOM 803 N N . LYS A 1 99 ? 9.028 -11.418 -0.331 1.00 63.69 99 LYS A N 1
ATOM 804 C CA . LYS A 1 99 ? 10.048 -10.435 0.069 1.00 63.69 99 LYS A CA 1
ATOM 805 C C . LYS A 1 99 ? 11.097 -10.167 -1.015 1.00 63.69 99 LYS A C 1
ATOM 807 O O . LYS A 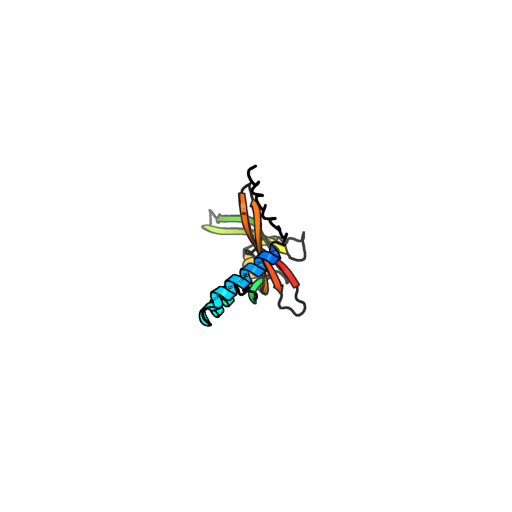1 99 ? 11.755 -9.131 -0.956 1.00 63.69 99 LYS A O 1
ATOM 812 N N . GLU A 1 100 ? 11.274 -11.088 -1.963 1.00 62.47 100 GLU A N 1
ATOM 813 C CA . GLU A 1 100 ? 12.371 -11.052 -2.943 1.00 62.47 100 GLU A CA 1
ATOM 814 C C . GLU A 1 100 ? 11.916 -11.148 -4.406 1.00 62.47 100 GLU A C 1
ATOM 816 O O . GLU A 1 100 ? 12.602 -10.608 -5.281 1.00 62.47 100 GLU A O 1
ATOM 821 N N . GLU A 1 101 ? 10.766 -11.770 -4.695 1.00 62.72 101 GLU A N 1
ATOM 822 C CA . GLU A 1 101 ? 10.232 -11.777 -6.058 1.00 62.72 101 GLU A CA 1
ATOM 823 C C . GLU A 1 101 ? 9.717 -10.382 -6.388 1.00 62.72 101 GLU A C 1
ATOM 825 O O . GLU A 1 101 ? 8.751 -9.862 -5.830 1.00 62.72 101 GLU A O 1
ATOM 830 N N . SER A 1 102 ? 10.460 -9.738 -7.273 1.00 73.88 102 SER A N 1
ATOM 831 C CA . SER A 1 102 ? 10.200 -8.385 -7.700 1.00 73.88 102 SER A CA 1
ATOM 832 C C . SER A 1 102 ? 10.181 -8.388 -9.215 1.00 73.88 102 SER A C 1
ATOM 834 O O . SER A 1 102 ? 11.188 -8.655 -9.869 1.00 73.88 102 SER A O 1
ATOM 836 N N . GLU A 1 103 ? 8.997 -8.164 -9.774 1.00 84.06 103 GLU A N 1
ATOM 837 C CA . GLU A 1 103 ? 8.816 -8.148 -11.218 1.00 84.06 103 GLU A CA 1
ATOM 838 C C . GLU A 1 103 ? 9.145 -6.753 -11.742 1.00 84.06 103 GLU A C 1
ATOM 840 O O . GLU A 1 103 ? 8.670 -5.744 -11.209 1.00 84.06 103 GLU A O 1
ATOM 845 N N . GLU A 1 104 ? 9.995 -6.694 -12.766 1.00 91.75 104 GLU A N 1
ATOM 846 C CA . GLU A 1 104 ? 10.293 -5.454 -13.467 1.00 91.75 104 GLU A CA 1
ATOM 847 C C . GLU A 1 104 ? 9.423 -5.348 -14.715 1.00 91.75 104 GLU A C 1
ATOM 849 O O . GLU A 1 104 ? 9.546 -6.145 -15.644 1.00 91.75 104 GLU A O 1
ATOM 854 N N . ILE A 1 105 ? 8.555 -4.343 -14.730 1.00 94.06 105 ILE A N 1
ATOM 855 C CA . ILE A 1 105 ? 7.565 -4.131 -15.783 1.00 94.06 105 ILE A CA 1
ATOM 856 C C . ILE A 1 105 ? 7.629 -2.696 -16.293 1.00 94.06 105 ILE A C 1
ATOM 858 O O . ILE A 1 105 ? 8.051 -1.771 -15.594 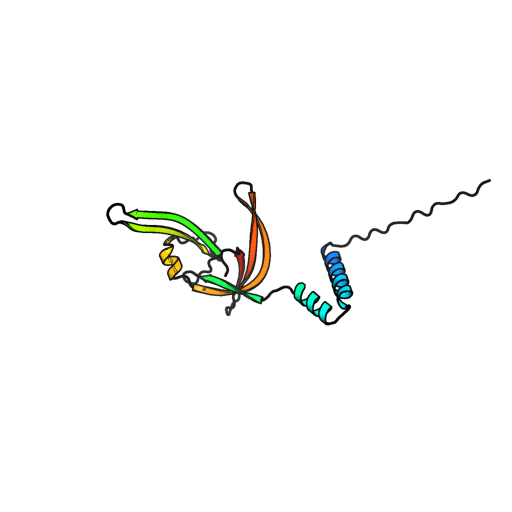1.00 94.06 105 ILE A O 1
ATOM 862 N N . GLU A 1 106 ? 7.191 -2.491 -17.531 1.00 94.56 106 GLU A N 1
ATOM 863 C CA . GLU A 1 106 ? 7.033 -1.144 -18.074 1.00 94.56 106 GLU A CA 1
ATOM 864 C C . GLU A 1 106 ? 5.927 -0.400 -17.327 1.00 94.56 106 GLU A C 1
ATOM 866 O O . GLU A 1 106 ? 4.826 -0.924 -17.132 1.00 94.56 106 GLU A O 1
ATOM 871 N N . TYR A 1 107 ? 6.191 0.851 -16.959 1.00 93.06 107 TYR A N 1
ATOM 872 C CA . TYR A 1 107 ? 5.239 1.667 -16.206 1.00 93.06 107 TYR A CA 1
ATOM 873 C C . TYR A 1 107 ? 3.910 1.864 -16.956 1.00 93.06 107 TYR A C 1
ATOM 875 O O . TYR A 1 107 ? 2.823 1.822 -16.373 1.00 93.06 107 TYR A O 1
ATOM 883 N N . VAL A 1 108 ? 3.976 2.000 -18.281 1.00 92.19 108 VAL A N 1
ATOM 884 C CA . VAL A 1 108 ? 2.790 2.101 -19.144 1.00 92.19 108 VAL A CA 1
ATOM 885 C C . VAL A 1 108 ? 1.971 0.809 -19.115 1.00 92.19 108 VAL A C 1
ATOM 887 O O . VAL A 1 108 ? 0.742 0.847 -19.094 1.00 92.19 108 VAL A O 1
ATOM 890 N N . THR A 1 109 ? 2.637 -0.342 -19.077 1.00 93.56 109 THR A N 1
ATOM 891 C CA . THR A 1 109 ? 1.973 -1.646 -18.990 1.00 93.56 109 THR A CA 1
ATOM 892 C C . THR A 1 109 ? 1.322 -1.827 -17.623 1.00 93.56 109 THR A C 1
ATOM 894 O O . THR A 1 109 ? 0.162 -2.236 -17.553 1.00 93.56 109 THR A O 1
ATOM 897 N N . PHE A 1 110 ? 2.014 -1.423 -16.554 1.00 93.75 110 PHE A N 1
ATOM 898 C CA . PHE A 1 110 ? 1.461 -1.388 -15.205 1.00 93.75 110 PHE A CA 1
ATOM 899 C C . PHE A 1 110 ? 0.176 -0.561 -15.134 1.00 93.75 110 PHE A C 1
ATOM 901 O O . PHE A 1 110 ? -0.880 -1.092 -14.796 1.00 93.75 110 PHE A O 1
ATOM 908 N N . SER A 1 111 ? 0.254 0.718 -15.519 1.00 90.62 111 SER A N 1
ATOM 909 C CA . SER A 1 111 ? -0.843 1.689 -15.386 1.00 90.62 111 SER A CA 1
ATOM 910 C C . SER A 1 111 ? -2.124 1.292 -16.125 1.00 90.62 111 SER A C 1
ATOM 912 O O . SER A 1 111 ? -3.207 1.732 -15.747 1.00 90.62 111 SER A O 1
ATOM 914 N N . ARG A 1 112 ? -2.017 0.440 -17.152 1.00 93.00 112 ARG A N 1
ATOM 915 C CA . ARG A 1 112 ? -3.150 -0.059 -17.944 1.00 93.00 112 ARG A CA 1
ATOM 916 C C . ARG A 1 112 ? -3.765 -1.355 -17.423 1.00 93.00 112 ARG A C 1
ATOM 918 O O . ARG A 1 112 ? -4.907 -1.638 -17.770 1.00 93.00 112 ARG A O 1
ATOM 925 N N . ARG A 1 113 ? -3.010 -2.171 -16.681 1.00 93.88 113 ARG A N 1
ATOM 926 C CA . ARG A 1 113 ? -3.397 -3.556 -16.355 1.00 93.88 113 ARG A CA 1
ATOM 927 C C . ARG A 1 113 ? -3.587 -3.834 -14.868 1.00 93.88 113 ARG A C 1
ATOM 929 O O . ARG A 1 113 ? -4.184 -4.860 -14.544 1.00 93.88 113 ARG A O 1
ATOM 936 N N . TYR A 1 114 ? -3.117 -2.964 -13.973 1.00 92.81 114 TYR A N 1
ATOM 937 C CA . TYR A 1 114 ? -3.401 -3.147 -12.552 1.00 92.81 114 TYR A CA 1
ATOM 938 C C . TYR A 1 114 ? -4.912 -3.082 -12.298 1.00 92.81 114 TYR A C 1
ATOM 940 O O . TYR A 1 114 ? -5.658 -2.376 -12.979 1.00 92.81 114 TYR A O 1
ATOM 948 N N . HIS A 1 115 ? -5.362 -3.803 -11.283 1.00 93.75 115 HIS A N 1
ATOM 949 C CA . HIS A 1 115 ? -6.732 -3.716 -10.797 1.00 93.75 115 HIS A CA 1
ATOM 950 C C . HIS A 1 115 ? -6.721 -3.519 -9.287 1.00 93.75 115 HIS A C 1
ATOM 952 O O . HIS A 1 115 ? -5.711 -3.750 -8.634 1.00 93.75 115 HIS A O 1
ATOM 958 N N . SER A 1 116 ? -7.822 -3.032 -8.721 1.00 93.38 116 SER A N 1
ATOM 959 C CA . SER A 1 116 ? -7.836 -2.638 -7.312 1.00 93.38 116 SER A CA 1
ATOM 960 C C . SER A 1 116 ? -8.778 -3.505 -6.485 1.00 93.38 116 SER A C 1
ATOM 962 O O . SER A 1 116 ? -9.977 -3.567 -6.774 1.00 93.38 116 SER A O 1
ATOM 964 N N . LEU A 1 117 ? -8.251 -4.080 -5.407 1.00 93.44 117 LEU A N 1
ATOM 965 C CA . LEU A 1 117 ? -8.947 -4.911 -4.432 1.00 93.44 117 LEU A CA 1
ATOM 966 C C . LEU A 1 117 ? -9.477 -4.054 -3.269 1.00 93.44 117 LEU A C 1
ATOM 968 O O . LEU A 1 117 ? -8.708 -3.286 -2.685 1.00 93.44 117 LEU A O 1
ATOM 972 N N . PRO A 1 118 ? -10.768 -4.152 -2.903 1.00 93.69 118 PRO A N 1
ATOM 973 C CA . PRO A 1 118 ? -11.312 -3.419 -1.769 1.00 93.69 118 PRO A CA 1
ATOM 974 C C . PRO A 1 118 ? -10.832 -4.005 -0.436 1.00 93.69 118 PRO A C 1
ATOM 976 O O . PRO A 1 118 ? -10.922 -5.208 -0.190 1.00 93.69 118 PRO A O 1
ATOM 979 N N . VAL A 1 119 ? -10.406 -3.122 0.462 1.00 94.88 119 VAL A N 1
ATOM 980 C CA . VAL A 1 119 ? -9.938 -3.451 1.810 1.00 94.88 119 VAL A CA 1
ATOM 981 C C . VAL A 1 119 ? -10.624 -2.578 2.858 1.00 94.88 119 VAL A C 1
ATOM 983 O O . VAL A 1 119 ? -11.229 -1.543 2.555 1.00 94.88 119 VAL A O 1
ATOM 986 N N . SER A 1 120 ? -10.539 -2.995 4.116 1.00 93.06 120 SER A N 1
ATOM 987 C CA . SER A 1 120 ? -10.997 -2.217 5.264 1.00 93.06 120 SER A CA 1
ATOM 988 C C . SER A 1 120 ? -9.825 -1.847 6.160 1.00 93.06 120 SER A C 1
ATOM 990 O O . SER A 1 120 ? -9.092 -2.718 6.621 1.00 93.06 120 SER A O 1
ATOM 992 N N . ILE A 1 121 ? -9.674 -0.553 6.449 1.00 92.38 121 ILE A N 1
ATOM 993 C CA . ILE A 1 121 ? -8.631 -0.064 7.357 1.00 92.38 121 ILE A CA 1
ATOM 994 C C . ILE A 1 121 ? -9.017 -0.411 8.799 1.00 92.38 121 ILE A C 1
ATOM 996 O O . ILE A 1 121 ? -10.071 0.008 9.296 1.00 92.38 121 ILE A O 1
ATOM 1000 N N . LYS A 1 122 ? -8.145 -1.166 9.472 1.00 92.38 122 LYS A N 1
ATOM 1001 C CA . LYS A 1 122 ? -8.293 -1.590 10.873 1.00 92.38 122 LYS A CA 1
ATOM 1002 C C . LYS A 1 122 ? -7.487 -0.727 11.831 1.00 92.38 122 LYS A C 1
ATOM 1004 O O . LYS A 1 122 ? -7.902 -0.542 12.973 1.00 92.38 122 LYS A O 1
ATOM 1009 N N . LYS A 1 123 ? -6.338 -0.215 11.385 1.00 90.12 123 LYS A N 1
ATOM 1010 C CA . LYS A 1 123 ? -5.427 0.578 12.213 1.00 90.12 123 LYS A CA 1
ATOM 1011 C C . LYS A 1 123 ? -4.651 1.572 11.356 1.00 90.12 123 LYS A C 1
ATOM 1013 O O . LYS A 1 123 ? -4.260 1.248 10.243 1.00 90.12 123 LYS A O 1
ATOM 1018 N N . GLU A 1 124 ? -4.413 2.756 11.906 1.00 91.62 124 GLU A N 1
ATOM 1019 C CA . GLU A 1 124 ? -3.508 3.762 11.347 1.00 91.62 124 GLU A CA 1
ATOM 1020 C C . GLU A 1 124 ? -2.299 3.861 12.297 1.00 91.62 124 GLU A C 1
ATOM 1022 O O . GLU A 1 124 ? -2.469 3.973 13.516 1.00 91.62 124 GLU A O 1
ATOM 1027 N N . ILE A 1 125 ? -1.084 3.754 11.764 1.00 91.56 125 ILE A N 1
ATOM 1028 C CA . ILE A 1 125 ? 0.183 3.786 12.497 1.00 91.56 125 ILE A CA 1
ATOM 1029 C C . ILE A 1 125 ? 1.034 4.901 11.896 1.00 91.56 125 ILE A C 1
ATOM 1031 O O . ILE A 1 125 ? 1.307 4.908 10.700 1.00 91.56 125 ILE A O 1
ATOM 1035 N N . LYS A 1 126 ? 1.481 5.839 12.730 1.00 90.31 126 LYS A N 1
ATOM 1036 C CA . LYS A 1 126 ? 2.514 6.803 12.344 1.00 90.31 126 LYS A CA 1
ATOM 1037 C C . LYS A 1 126 ? 3.880 6.171 12.587 1.00 90.31 126 LYS A C 1
ATOM 1039 O O . LYS A 1 126 ? 4.154 5.728 13.701 1.00 90.31 126 LYS A O 1
ATOM 1044 N N . SER A 1 127 ? 4.698 6.105 11.548 1.00 87.12 127 SER A N 1
ATOM 1045 C CA . SER A 1 127 ? 6.071 5.608 11.580 1.00 87.12 127 SER A CA 1
ATOM 1046 C C . SER A 1 127 ? 7.020 6.720 11.146 1.00 87.12 127 SER A C 1
ATOM 1048 O O . SER A 1 127 ? 6.640 7.585 10.363 1.00 87.12 127 SER A O 1
ATOM 1050 N N . PHE A 1 128 ? 8.249 6.701 11.645 1.00 86.81 128 PHE A N 1
ATOM 1051 C CA . PHE A 1 128 ? 9.297 7.636 11.245 1.00 86.81 128 PHE A CA 1
ATOM 1052 C C . PHE A 1 128 ? 10.440 6.836 10.633 1.00 86.81 128 PHE A C 1
ATOM 1054 O O . PHE A 1 128 ? 10.932 5.885 11.240 1.00 86.81 128 PHE A O 1
ATOM 1061 N N . GLU A 1 129 ? 10.851 7.207 9.425 1.00 85.50 129 GLU A N 1
ATOM 1062 C CA . GLU A 1 129 ? 11.978 6.584 8.736 1.00 85.50 129 GLU A CA 1
ATOM 1063 C C . GLU A 1 129 ? 13.056 7.630 8.473 1.00 85.50 129 GLU A C 1
ATOM 1065 O O . GLU A 1 129 ? 12.758 8.733 8.017 1.00 85.50 129 GLU A O 1
ATOM 1070 N N . LYS A 1 130 ? 14.318 7.282 8.743 1.00 84.56 130 LYS A N 1
ATOM 1071 C CA . LYS A 1 130 ? 15.452 8.142 8.404 1.00 84.56 130 LYS A CA 1
ATOM 1072 C C . LYS A 1 130 ? 15.833 7.943 6.945 1.00 84.56 130 LYS A C 1
ATOM 1074 O O . LYS A 1 130 ? 16.338 6.885 6.581 1.00 84.56 130 LYS A O 1
ATOM 1079 N N . VAL A 1 131 ? 15.640 8.973 6.129 1.00 83.88 131 VAL A N 1
ATOM 1080 C CA . VAL A 1 131 ? 16.051 9.002 4.722 1.00 83.88 131 VAL A CA 1
ATOM 1081 C C . VAL A 1 131 ? 17.068 10.126 4.570 1.00 83.88 131 VAL A C 1
ATOM 1083 O O . VAL A 1 131 ? 16.772 11.271 4.882 1.00 83.88 131 VAL A O 1
ATOM 1086 N N . ASN A 1 132 ? 18.292 9.802 4.145 1.00 85.94 132 ASN A N 1
ATOM 1087 C CA . ASN A 1 132 ? 19.388 10.773 3.988 1.00 85.94 132 ASN A CA 1
ATOM 1088 C C . ASN A 1 132 ? 19.693 11.620 5.244 1.00 85.94 132 ASN A C 1
ATOM 1090 O O . ASN A 1 132 ? 20.165 12.746 5.139 1.00 85.94 132 ASN A O 1
ATOM 1094 N N . GLY A 1 133 ? 19.446 11.071 6.437 1.00 87.56 133 GLY A N 1
ATOM 1095 C CA . GLY A 1 133 ? 19.677 11.760 7.712 1.00 87.56 133 GLY A CA 1
ATOM 1096 C C . GLY A 1 133 ? 18.498 12.599 8.215 1.00 87.56 133 GLY A C 1
ATOM 1097 O O . GLY A 1 133 ? 18.534 13.031 9.364 1.00 87.56 133 GLY A O 1
ATOM 1098 N N . GLU A 1 134 ? 17.441 12.760 7.419 1.00 86.62 134 GLU A N 1
ATOM 1099 C CA . GLU A 1 134 ? 16.205 13.438 7.813 1.00 86.62 134 GLU A CA 1
ATOM 1100 C C . GLU A 1 134 ? 15.143 12.422 8.252 1.00 86.62 134 GLU A C 1
ATOM 1102 O O . GLU A 1 134 ? 15.006 11.350 7.657 1.00 86.62 134 GLU A O 1
ATOM 1107 N N . GLU A 1 135 ? 14.390 12.740 9.308 1.00 88.56 135 GLU A N 1
ATOM 1108 C CA . GLU A 1 135 ? 13.249 11.927 9.739 1.00 88.56 135 GLU A CA 1
ATOM 1109 C C . GLU A 1 135 ? 12.015 12.279 8.910 1.00 88.56 135 GLU A C 1
ATOM 1111 O O . GLU A 1 135 ? 11.485 13.386 8.983 1.00 88.56 135 GLU A O 1
ATOM 1116 N N . VAL A 1 136 ? 11.547 11.311 8.128 1.00 87.62 136 VAL A N 1
ATOM 1117 C CA . VAL A 1 136 ? 10.345 11.434 7.309 1.00 87.62 136 VAL A CA 1
ATOM 1118 C C . VAL A 1 136 ? 9.205 10.697 8.005 1.00 87.62 136 VAL A C 1
ATOM 1120 O O . VAL A 1 136 ? 9.281 9.485 8.229 1.00 87.62 136 VAL A O 1
ATOM 1123 N N . GLU A 1 137 ? 8.136 11.422 8.339 1.00 88.88 137 GLU A N 1
ATOM 1124 C CA . GLU A 1 137 ? 6.894 10.822 8.835 1.00 88.88 137 GLU A CA 1
ATOM 1125 C C . GLU A 1 137 ? 6.221 10.030 7.704 1.00 88.88 137 GLU A C 1
ATOM 1127 O O . GLU A 1 137 ? 5.981 10.542 6.609 1.00 88.88 137 GLU A O 1
ATOM 1132 N N . ARG A 1 138 ? 5.897 8.767 7.979 1.00 88.94 138 ARG A N 1
ATOM 1133 C CA . ARG A 1 138 ? 5.127 7.883 7.106 1.00 88.94 138 ARG A CA 1
ATOM 1134 C C . ARG A 1 138 ? 3.891 7.388 7.831 1.00 88.94 138 ARG A C 1
ATOM 1136 O O . ARG A 1 138 ? 3.920 7.083 9.023 1.00 88.94 138 ARG A O 1
ATOM 1143 N N . MET A 1 139 ? 2.799 7.269 7.093 1.00 90.88 139 MET A N 1
ATOM 1144 C CA . MET A 1 139 ? 1.572 6.674 7.600 1.00 90.88 139 MET A CA 1
ATOM 1145 C C . MET A 1 139 ? 1.462 5.250 7.063 1.00 90.88 139 MET A C 1
ATOM 1147 O O . MET A 1 139 ? 1.493 5.033 5.856 1.00 90.88 139 MET A O 1
ATOM 1151 N N . ILE A 1 140 ? 1.367 4.285 7.968 1.00 92.94 140 ILE A N 1
ATOM 1152 C CA . ILE A 1 140 ? 1.184 2.867 7.667 1.00 92.94 140 ILE A CA 1
ATOM 1153 C C . ILE A 1 140 ? -0.225 2.482 8.104 1.00 92.94 140 ILE A C 1
ATOM 1155 O O . ILE A 1 140 ? -0.660 2.812 9.209 1.00 92.94 140 ILE A O 1
ATOM 1159 N N . PHE A 1 141 ? -0.943 1.774 7.248 1.00 93.12 141 PHE A N 1
ATOM 1160 C CA . PHE A 1 141 ? -2.270 1.260 7.537 1.00 93.12 141 PHE A CA 1
ATOM 1161 C C . PHE A 1 141 ? -2.225 -0.251 7.687 1.00 93.12 141 PHE A C 1
ATOM 1163 O O . PHE A 1 141 ? -1.748 -0.939 6.792 1.00 93.12 141 PHE A O 1
ATOM 1170 N N . THR A 1 142 ? -2.794 -0.769 8.772 1.00 93.81 142 THR A N 1
ATOM 1171 C CA . THR A 1 142 ? -3.144 -2.188 8.847 1.00 93.81 142 THR A CA 1
ATOM 1172 C C . THR A 1 142 ? -4.507 -2.361 8.191 1.00 93.81 142 THR A C 1
ATOM 1174 O O . THR A 1 142 ? -5.505 -1.787 8.654 1.00 93.81 142 THR A O 1
ATOM 1177 N N . VAL A 1 143 ? -4.556 -3.138 7.116 1.00 94.19 143 VAL A N 1
ATOM 1178 C CA . VAL A 1 143 ? -5.751 -3.371 6.300 1.00 94.19 143 VAL A CA 1
ATOM 1179 C C . VAL A 1 143 ? -6.156 -4.835 6.313 1.00 94.19 143 VAL A C 1
ATOM 1181 O O . VAL A 1 143 ? -5.330 -5.705 6.559 1.00 94.19 143 VAL A O 1
ATOM 1184 N N . GL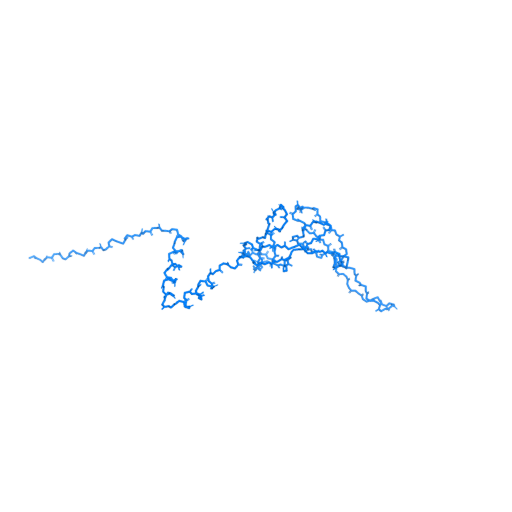U A 1 144 ? -7.431 -5.094 6.042 1.00 94.75 144 GLU A N 1
ATOM 1185 C CA . GLU A 1 144 ? -7.998 -6.437 5.906 1.00 94.75 144 GLU A CA 1
ATOM 1186 C C . GLU A 1 144 ? -8.713 -6.567 4.554 1.00 94.75 144 GLU A C 1
ATOM 1188 O O . GLU A 1 144 ? -9.513 -5.691 4.195 1.00 94.75 144 GLU A O 1
ATOM 1193 N N . THR A 1 145 ? -8.432 -7.634 3.799 1.00 93.69 145 THR A N 1
ATOM 1194 C CA . THR A 1 145 ? -9.136 -7.931 2.539 1.00 93.69 145 THR A CA 1
ATOM 1195 C C . THR A 1 145 ? -10.571 -8.387 2.800 1.00 93.69 145 THR A C 1
ATOM 1197 O O . THR A 1 145 ? -10.878 -8.992 3.824 1.00 93.69 145 THR A O 1
ATOM 1200 N N . LYS A 1 146 ? -11.478 -8.098 1.859 1.00 88.50 146 LYS A N 1
ATOM 1201 C CA . LYS A 1 146 ? -12.905 -8.473 1.950 1.00 88.50 146 LYS A CA 1
ATOM 1202 C C . LYS A 1 146 ? -13.241 -9.815 1.291 1.00 88.50 146 LYS A C 1
ATOM 1204 O O . LYS A 1 146 ? -14.391 -10.063 0.942 1.00 88.50 146 LYS A O 1
ATOM 1209 N N . GLU A 1 147 ? -12.235 -10.641 1.054 1.00 87.69 147 GLU A N 1
ATOM 1210 C CA . GLU A 1 147 ? -12.386 -11.931 0.385 1.00 87.69 147 GLU A CA 1
ATOM 1211 C C . GLU A 1 147 ? -12.942 -12.994 1.343 1.00 87.69 147 GLU A C 1
ATOM 1213 O O . GLU A 1 147 ? -13.008 -12.788 2.555 1.00 87.69 147 GLU A O 1
ATOM 1218 N N . ASN A 1 148 ? -13.303 -14.166 0.807 1.00 80.00 148 ASN A N 1
ATOM 1219 C CA . ASN A 1 148 ? -13.778 -15.302 1.611 1.00 80.00 148 ASN A CA 1
ATOM 1220 C C . ASN A 1 148 ? -12.759 -15.744 2.675 1.00 80.00 148 ASN A C 1
ATOM 1222 O O . ASN A 1 148 ? -13.138 -16.300 3.704 1.00 80.00 148 ASN A O 1
ATOM 1226 N N . THR A 1 149 ? -11.470 -15.497 2.431 1.00 86.69 149 THR A N 1
ATOM 1227 C CA . THR A 1 149 ? -10.388 -15.705 3.395 1.00 86.69 149 THR A CA 1
ATOM 1228 C C . THR A 1 149 ? -9.678 -14.372 3.630 1.00 86.69 149 THR A C 1
ATOM 1230 O O . THR A 1 149 ? -8.756 -14.039 2.884 1.00 86.69 149 THR A O 1
ATOM 1233 N N . PRO A 1 150 ? -10.112 -13.587 4.635 1.00 89.94 150 PRO A N 1
ATOM 1234 C CA . PRO A 1 150 ? -9.535 -12.281 4.913 1.00 89.94 150 PRO A CA 1
ATOM 1235 C C . PRO A 1 150 ? -8.046 -12.387 5.235 1.00 89.94 150 PRO A C 1
ATOM 1237 O O . PRO A 1 150 ? -7.634 -13.172 6.092 1.00 89.94 150 PRO A O 1
ATOM 1240 N N . ARG A 1 151 ? -7.241 -11.570 4.561 1.00 92.56 151 ARG A N 1
ATOM 1241 C CA . ARG A 1 151 ? -5.817 -11.394 4.854 1.00 92.56 151 ARG A CA 1
ATOM 1242 C C . ARG A 1 151 ? -5.606 -10.036 5.492 1.00 92.56 151 ARG A C 1
ATOM 1244 O O . ARG A 1 151 ? -6.177 -9.049 5.029 1.00 92.56 151 ARG A O 1
ATOM 1251 N N . THR A 1 152 ? -4.756 -9.990 6.512 1.00 93.44 152 THR A N 1
ATOM 1252 C CA . THR A 1 152 ? -4.406 -8.755 7.217 1.00 93.44 152 THR A CA 1
ATOM 1253 C C . THR A 1 152 ? -2.940 -8.438 7.000 1.00 93.44 152 THR A C 1
ATOM 1255 O O . THR A 1 152 ? -2.091 -9.304 7.205 1.00 93.44 152 THR A O 1
ATOM 1258 N N . PHE A 1 153 ? -2.643 -7.206 6.603 1.00 94.31 153 PHE A N 1
ATOM 1259 C CA . PHE A 1 153 ? -1.277 -6.763 6.350 1.00 94.31 153 PHE A CA 1
ATOM 1260 C C . PHE A 1 153 ? -1.123 -5.255 6.529 1.00 94.31 153 PHE A C 1
ATOM 1262 O O . PHE A 1 153 ? -2.106 -4.513 6.558 1.00 94.31 153 PHE A O 1
ATOM 1269 N N . ASP A 1 154 ? 0.128 -4.823 6.649 1.00 93.62 154 ASP A N 1
ATOM 1270 C CA . ASP A 1 154 ? 0.498 -3.418 6.749 1.00 93.62 154 ASP A CA 1
ATOM 1271 C C . ASP A 1 154 ? 0.894 -2.879 5.371 1.00 93.62 154 ASP A C 1
ATOM 1273 O O . ASP A 1 154 ? 1.647 -3.515 4.634 1.00 93.62 154 ASP A O 1
ATOM 1277 N N . ILE A 1 155 ? 0.389 -1.697 5.026 1.00 93.62 155 ILE A N 1
ATOM 1278 C CA . ILE A 1 155 ? 0.681 -1.024 3.761 1.00 93.62 155 ILE A CA 1
ATOM 1279 C C . ILE A 1 155 ? 0.943 0.465 3.990 1.00 93.62 155 ILE A C 1
ATOM 1281 O O . ILE A 1 155 ? 0.279 1.116 4.798 1.00 93.62 155 ILE A O 1
ATOM 1285 N N . ASP A 1 156 ? 1.939 1.008 3.293 1.00 92.94 156 ASP A N 1
ATOM 1286 C CA . ASP A 1 156 ? 2.251 2.439 3.312 1.00 92.94 156 ASP A CA 1
ATOM 1287 C C . ASP A 1 156 ? 1.127 3.235 2.630 1.00 92.94 156 ASP A C 1
ATOM 1289 O O . ASP A 1 156 ? 0.540 2.788 1.640 1.00 92.94 156 ASP A O 1
ATOM 1293 N N . SER A 1 157 ? 0.831 4.427 3.150 1.00 92.00 157 SER A N 1
ATOM 1294 C CA . SER A 1 157 ? -0.232 5.299 2.649 1.00 92.00 157 SER A CA 1
ATOM 1295 C C . SER A 1 157 ? -0.121 5.637 1.161 1.00 92.00 157 SER A C 1
ATOM 1297 O O . SER A 1 157 ? -1.124 5.983 0.548 1.00 92.00 157 SER A O 1
ATOM 1299 N N . ARG A 1 158 ? 1.069 5.519 0.561 1.00 90.44 158 ARG A N 1
ATOM 1300 C CA . ARG A 1 158 ? 1.302 5.747 -0.875 1.00 90.44 158 ARG A CA 1
ATOM 1301 C C . ARG A 1 158 ? 0.756 4.647 -1.784 1.00 90.44 158 ARG A C 1
ATOM 1303 O O . ARG A 1 158 ? 0.617 4.877 -2.983 1.00 90.44 158 ARG A O 1
ATOM 1310 N N . PHE A 1 159 ? 0.486 3.458 -1.250 1.00 91.00 159 PHE A N 1
ATOM 1311 C CA . PHE A 1 159 ? 0.062 2.292 -2.037 1.00 91.00 159 PHE A CA 1
ATOM 1312 C C . PHE A 1 159 ? -1.392 1.887 -1.766 1.00 91.00 159 PHE A C 1
ATOM 1314 O O . PHE A 1 159 ? -1.831 0.810 -2.171 1.00 91.00 159 PHE A O 1
ATOM 1321 N N . ILE A 1 160 ? -2.149 2.761 -1.104 1.00 89.50 160 ILE A N 1
ATOM 1322 C CA . ILE A 1 160 ? -3.555 2.566 -0.770 1.00 89.50 160 ILE A CA 1
ATOM 1323 C C . ILE A 1 160 ? -4.355 3.813 -1.159 1.00 89.50 160 ILE A C 1
ATOM 1325 O O . ILE A 1 160 ? -3.920 4.934 -0.907 1.00 89.50 160 ILE A O 1
ATOM 1329 N N . ASN A 1 161 ? -5.515 3.605 -1.785 1.00 84.44 161 ASN A N 1
ATOM 1330 C CA . ASN A 1 161 ? -6.419 4.664 -2.254 1.00 84.44 161 ASN A CA 1
ATOM 1331 C C . ASN A 1 161 ? -7.770 4.632 -1.540 1.00 84.44 161 ASN A C 1
ATOM 1333 O O . ASN A 1 161 ? -8.261 3.514 -1.257 1.00 84.44 161 ASN A O 1
#

Foldseek 3Di:
DDDDDDPDDPDPDDDDDDPVVVVVVVLVVVLVVLVPDPVSNVVSCVVPPPPWFPKKKFKDDPNFTFQDKDKPDFDWDQDPPPRDIDTAIWMWTDTDVDNPDTDIDGPVVCVVPIDIFIKTFPDWDWDWDQDPNDTDIWIKTFIWGPDPDIDTDIHTPVRMD

Radius of gyration: 27.78 Å; chains: 1; bounding box: 46×42×115 Å

Organism: NCBI:txid1618574

Sequence (161 aa):
MPDKIVEKTEEQENITISKTALDKILLKIERLESAASKEALGNFDKKNQKKFGKNARVNLWDDKIIVGWRLTKDIVEKAPLTGVWREDQRIRLCFLDEKEESEEIEYVTFSRRYHSLPVSIKKEIKSFEKVNGEEVERMIFTVETKENTPRTFDIDSRFIN

Secondary structure (DSSP, 8-state):
------------------HHHHHHHHHHHHHHHGGGSHHHHHHHHHHHS--TT-EEEEEEETTEEEEEEEEEEEEEEE-TTT--EEEEEEEEEEESS-SS---EEEHHHHHHH-EEEEEEEEEEEEEEEEETTEEEEEEEEEEEE-SSS--EEEEEGGGB-